Protein AF-A0A554XET3-F1 (afdb_monomer)

Radius of gyration: 23.52 Å; Cα contacts (8 Å, |Δi|>4): 46; chains: 1; bounding box: 39×20×91 Å

Secondary structure (DSSP, 8-state):
---------------HHHHHHHHHHHHHHHHHHHHHHHHHHHHHHHHHHHTT--HHHHHHHHHHHHHHHHHHHHHHHHHHHHHHHT---HHHHHHHHHHHHHHHHH-

Solvent-accessible surface area (backbone atoms only — not comparable to full-atom values): 6322 Å² total; per-residue (Å²): 141,79,90,83,84,81,89,77,81,82,82,76,90,84,67,73,75,60,55,60,56,51,52,50,55,53,51,51,50,54,42,50,57,47,49,55,52,44,51,53,47,53,53,50,51,52,53,38,57,78,68,66,53,58,67,66,62,51,51,53,53,49,51,53,43,50,38,53,48,46,38,42,49,42,52,53,50,43,53,53,50,58,64,72,62,74,67,93,48,71,65,59,57,52,50,46,53,51,51,36,52,54,53,45,68,78,68

Sequence (107 aa):
MTDNSPARAACQDHGTTHTTSRYRSEHQRDVVNRLKRIEGQVRALIEMVEAGRPCEDIAQQMSAARKAMDKAFFRMMACSVMESVAVSDDETLREVERSTRILEKYA

Foldseek 3Di:
DDDDDDDDDPPDDPPQPPPLVVVLVVLVVVLVVL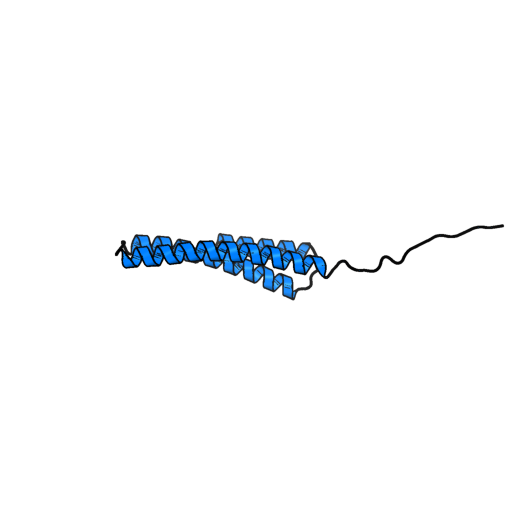VVVLVVLVVVLVVCVVVVHDPVVSVVSVVVSVLSVQLSVLSVVLSVVVVVPSDPDPVVNVVSVVVSVVSSVVD

Mean predicted aligned error: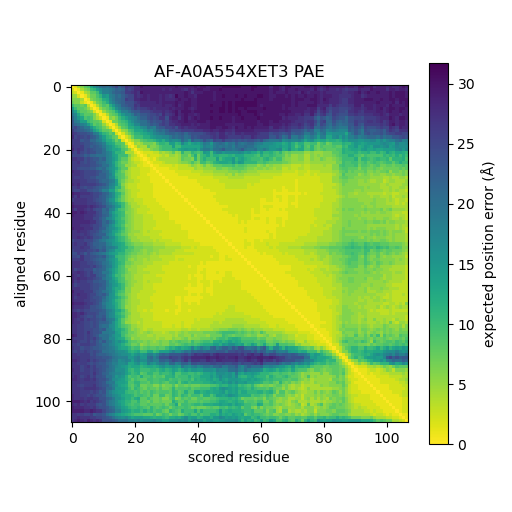 11.04 Å

Nearest PDB structures (foldseek):
  6b87-assembly2_B-3  TM=7.819E-01  e=7.655E-01  synthetic construct
  6b87-assembly1_A-2  TM=7.927E-01  e=8.137E-01  synthetic construct
  8cwy-assembly1_B  TM=7.051E-01  e=4.995E-01  synthetic construct
  8cwy-assembly1_F  TM=7.053E-01  e=4.995E-01  synthetic construct

Organism: NCBI:txid2267262

Structure (mmCIF, N/CA/C/O backbone)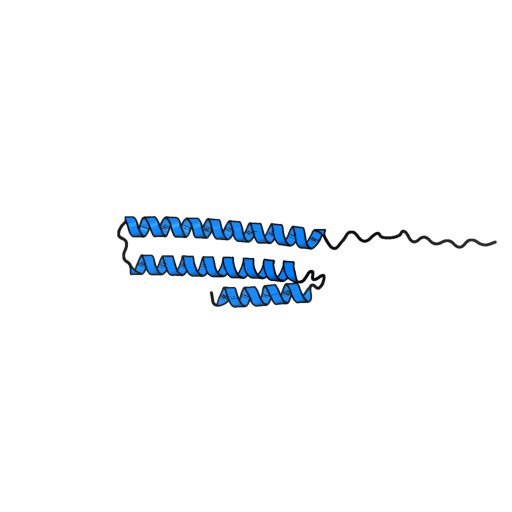:
data_AF-A0A554XET3-F1
#
_entry.id   AF-A0A554XET3-F1
#
loop_
_atom_site.group_PDB
_atom_site.id
_atom_site.type_symbol
_atom_site.label_atom_id
_atom_site.label_alt_id
_atom_site.label_comp_id
_atom_site.label_asym_id
_atom_site.label_entity_id
_atom_site.label_seq_id
_atom_site.pdbx_PDB_ins_code
_atom_site.Cartn_x
_atom_site.Cartn_y
_atom_site.Cartn_z
_atom_site.occupancy
_atom_site.B_iso_or_equiv
_atom_site.auth_seq_id
_atom_site.auth_comp_id
_atom_site.auth_asym_id
_atom_site.auth_atom_id
_atom_site.pdbx_PDB_model_num
ATOM 1 N N . MET A 1 1 ? 25.454 2.018 -70.650 1.00 37.16 1 MET A N 1
ATOM 2 C CA . MET A 1 1 ? 26.495 1.221 -69.966 1.00 37.16 1 MET A CA 1
ATOM 3 C C . MET A 1 1 ? 27.037 2.093 -68.849 1.00 37.16 1 MET A C 1
ATOM 5 O O . MET A 1 1 ? 27.637 3.099 -69.169 1.00 37.16 1 MET A O 1
ATOM 9 N N . THR A 1 2 ? 26.782 1.903 -67.567 1.00 41.41 2 THR A N 1
ATOM 10 C CA . THR A 1 2 ? 26.080 0.877 -66.794 1.00 41.41 2 THR A CA 1
ATOM 11 C C . THR A 1 2 ? 25.556 1.569 -65.538 1.00 41.41 2 THR A C 1
ATOM 13 O O . THR A 1 2 ? 26.224 2.430 -64.972 1.00 41.41 2 THR A O 1
ATOM 16 N N . 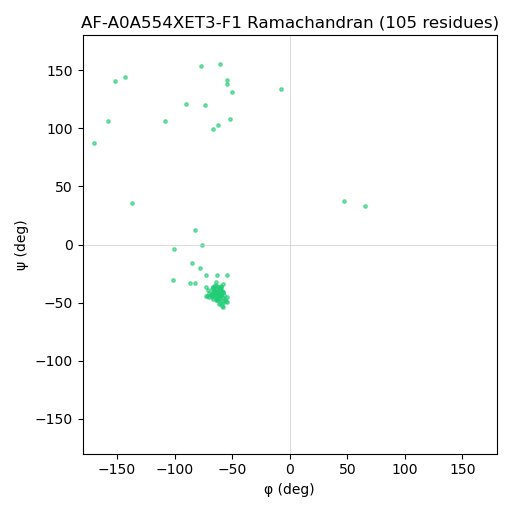ASP A 1 3 ? 24.347 1.174 -65.173 1.00 43.78 3 ASP A N 1
ATOM 17 C CA . ASP A 1 3 ? 23.647 1.388 -63.912 1.00 43.78 3 ASP A CA 1
ATOM 18 C C . ASP A 1 3 ? 24.485 0.896 -62.718 1.00 43.78 3 ASP A C 1
ATOM 20 O O . ASP A 1 3 ? 25.132 -0.143 -62.857 1.00 43.78 3 ASP A O 1
ATOM 24 N N . ASN A 1 4 ? 24.468 1.605 -61.581 1.00 39.91 4 ASN A N 1
ATOM 25 C CA . ASN A 1 4 ? 24.540 0.972 -60.257 1.00 39.91 4 ASN A CA 1
ATOM 26 C C . ASN A 1 4 ? 24.256 1.993 -59.136 1.00 39.91 4 ASN A C 1
ATOM 28 O O . ASN A 1 4 ? 25.168 2.595 -58.564 1.00 39.91 4 ASN A O 1
ATOM 32 N N . SER A 1 5 ? 22.982 2.178 -58.798 1.00 40.97 5 SER A N 1
ATOM 33 C CA . SER A 1 5 ? 22.602 2.618 -57.448 1.00 40.97 5 SER A CA 1
ATOM 34 C C . SER A 1 5 ? 22.705 1.422 -56.482 1.00 40.97 5 SER A C 1
ATOM 36 O O . SER A 1 5 ? 22.511 0.285 -56.911 1.00 40.97 5 SER A O 1
ATOM 38 N N . PR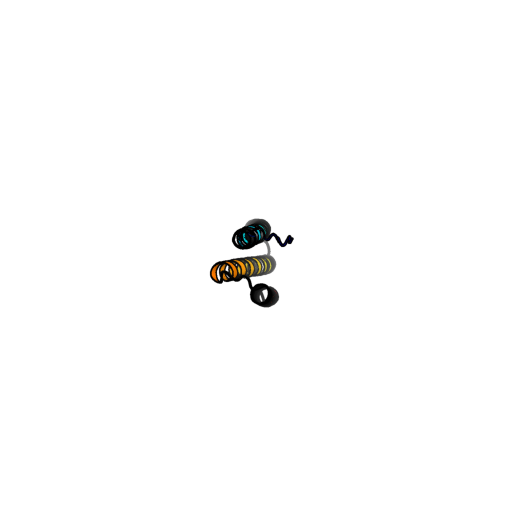O A 1 6 ? 22.928 1.634 -55.171 1.00 44.34 6 PRO A N 1
ATOM 39 C CA . PRO A 1 6 ? 21.737 1.625 -54.330 1.00 44.34 6 PRO A CA 1
ATOM 40 C C . PRO A 1 6 ? 21.741 2.636 -53.176 1.00 44.34 6 PRO A C 1
ATOM 42 O O . PRO A 1 6 ? 22.732 2.879 -52.491 1.00 44.34 6 PRO A O 1
ATOM 45 N N . ALA A 1 7 ? 20.535 3.151 -52.947 1.00 42.38 7 ALA A N 1
ATOM 46 C CA . ALA A 1 7 ? 19.930 3.481 -51.666 1.00 42.38 7 ALA A CA 1
ATOM 47 C C . ALA A 1 7 ? 20.696 3.047 -50.406 1.00 42.38 7 ALA A C 1
ATOM 49 O O . ALA A 1 7 ? 20.973 1.865 -50.208 1.00 42.38 7 ALA A O 1
ATOM 50 N N . ARG A 1 8 ? 20.807 3.979 -49.454 1.00 37.09 8 ARG A N 1
ATOM 51 C CA . ARG A 1 8 ? 20.467 3.700 -48.056 1.00 37.09 8 ARG A CA 1
ATOM 52 C C . ARG A 1 8 ? 20.165 4.994 -47.311 1.00 37.09 8 ARG A C 1
ATOM 54 O O . ARG A 1 8 ? 21.048 5.790 -47.015 1.00 37.09 8 ARG A O 1
ATOM 61 N N . ALA A 1 9 ? 18.874 5.187 -47.061 1.00 37.72 9 ALA A N 1
ATOM 62 C CA . ALA A 1 9 ? 18.342 6.192 -46.164 1.00 37.72 9 ALA A CA 1
ATOM 63 C C . ALA A 1 9 ? 19.071 6.124 -44.816 1.00 37.72 9 ALA A C 1
ATOM 65 O O . ALA A 1 9 ? 19.221 5.050 -44.231 1.00 37.72 9 ALA A O 1
ATOM 66 N N . ALA A 1 10 ? 19.520 7.281 -44.340 1.00 35.72 10 ALA A N 1
ATOM 67 C CA . ALA A 1 10 ? 19.962 7.454 -42.972 1.00 35.72 10 ALA A CA 1
ATOM 68 C C . ALA A 1 10 ? 18.770 7.177 -42.043 1.00 35.72 10 ALA A C 1
ATOM 70 O O . ALA A 1 10 ? 17.870 8.006 -41.914 1.00 35.72 10 ALA A O 1
ATOM 71 N N . CYS A 1 11 ? 18.743 6.003 -41.413 1.00 31.39 11 CYS A N 1
ATOM 72 C CA . CYS A 1 11 ? 17.902 5.776 -40.246 1.00 31.39 11 CYS A CA 1
ATOM 73 C C . CYS A 1 11 ? 18.459 6.653 -39.120 1.00 31.39 11 CYS A C 1
ATOM 75 O O . CYS A 1 11 ? 19.483 6.327 -38.524 1.00 31.39 11 CYS A O 1
ATOM 77 N N . GLN A 1 12 ? 17.828 7.803 -38.893 1.00 44.31 12 GLN A N 1
ATOM 78 C CA . GLN A 1 12 ? 18.142 8.685 -37.777 1.00 44.31 12 GLN A CA 1
ATOM 79 C C . GLN A 1 12 ? 17.615 8.070 -36.479 1.00 44.31 12 GLN A C 1
ATOM 81 O O . GLN A 1 12 ? 16.418 7.844 -36.310 1.00 44.31 12 GLN A O 1
ATOM 86 N N . ASP A 1 13 ? 18.557 7.827 -35.579 1.00 41.88 13 ASP A N 1
ATOM 87 C CA . ASP A 1 13 ? 18.425 7.382 -34.198 1.00 41.88 13 ASP A CA 1
ATOM 88 C C . ASP A 1 13 ? 17.447 8.256 -33.380 1.00 41.88 13 ASP A C 1
ATOM 90 O O . ASP A 1 13 ? 17.737 9.411 -33.080 1.00 41.88 13 ASP A O 1
ATOM 94 N N . HIS A 1 14 ? 16.261 7.719 -33.063 1.00 46.94 14 HIS A N 1
ATOM 95 C CA . HIS A 1 14 ? 15.234 8.332 -32.195 1.00 46.94 14 HIS A CA 1
ATOM 96 C C . HIS A 1 14 ? 14.630 7.289 -31.221 1.00 46.94 14 HIS A C 1
ATOM 98 O O . HIS A 1 14 ? 13.426 7.289 -30.963 1.00 46.94 14 HIS A O 1
ATOM 104 N N . GLY A 1 15 ? 15.430 6.339 -30.715 1.00 47.06 15 GLY A N 1
ATOM 105 C CA . GLY A 1 15 ? 14.918 5.183 -29.952 1.00 47.06 15 GLY A CA 1
ATOM 106 C C . GLY A 1 15 ? 15.038 5.253 -28.423 1.00 47.06 15 GLY A C 1
ATOM 107 O O . GLY A 1 15 ? 14.205 4.694 -27.712 1.00 47.06 15 GLY A O 1
ATOM 108 N N . THR A 1 16 ? 16.054 5.932 -27.888 1.00 51.03 16 THR A N 1
ATOM 109 C CA . THR A 1 16 ? 16.518 5.671 -26.508 1.00 51.03 16 THR A CA 1
ATOM 110 C C . THR A 1 16 ? 15.758 6.453 -25.426 1.00 51.03 16 THR A C 1
ATOM 112 O O . THR A 1 16 ? 15.518 5.946 -24.332 1.00 51.03 16 THR A O 1
ATOM 115 N N . THR A 1 17 ? 15.298 7.670 -25.721 1.00 51.28 17 THR A N 1
ATOM 116 C CA . THR A 1 17 ? 14.668 8.567 -24.729 1.00 51.28 17 THR A CA 1
ATOM 117 C C . THR A 1 17 ? 13.213 8.200 -24.401 1.00 51.28 17 THR A C 1
ATOM 119 O O . THR A 1 17 ? 12.683 8.592 -23.361 1.00 51.28 17 THR A O 1
ATOM 122 N N . HIS A 1 18 ? 12.544 7.439 -25.273 1.00 59.47 18 HIS A N 1
ATOM 123 C CA . HIS A 1 18 ? 11.119 7.120 -25.129 1.00 59.47 18 HIS A CA 1
ATOM 124 C C . HIS A 1 18 ? 10.840 5.957 -24.162 1.00 59.47 18 HIS A C 1
ATOM 126 O O . HIS A 1 18 ? 9.822 5.971 -23.463 1.00 59.47 18 HIS A O 1
ATOM 132 N N . THR A 1 19 ? 11.737 4.973 -24.083 1.00 61.41 19 THR A N 1
ATOM 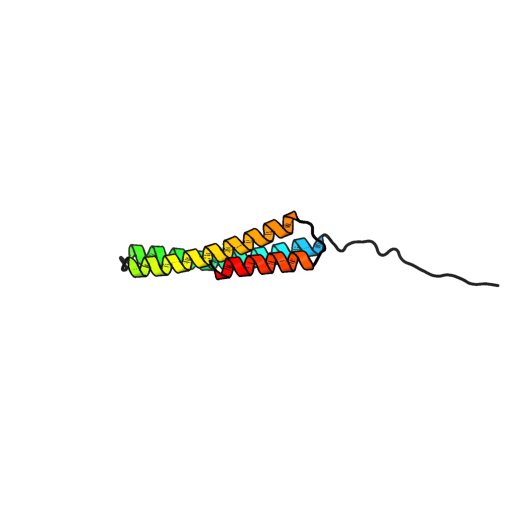133 C CA . THR A 1 19 ? 11.531 3.748 -23.289 1.00 61.41 19 THR A CA 1
ATOM 134 C C . THR A 1 19 ? 11.636 4.004 -21.783 1.00 61.41 19 THR A C 1
ATOM 136 O O . THR A 1 19 ? 10.766 3.578 -21.022 1.00 61.41 19 THR A O 1
ATOM 139 N N . THR A 1 20 ? 12.633 4.777 -21.341 1.00 66.38 20 THR A N 1
ATOM 140 C CA . THR A 1 20 ? 12.848 5.115 -19.920 1.00 66.38 20 THR A CA 1
ATOM 141 C C . THR A 1 20 ? 11.722 5.983 -19.347 1.00 66.38 20 THR A C 1
ATOM 143 O O . THR A 1 20 ? 11.258 5.759 -18.227 1.00 66.38 20 THR A O 1
ATOM 146 N N . SER A 1 21 ? 11.219 6.938 -20.137 1.00 70.06 21 SER A N 1
ATOM 147 C CA . SER A 1 21 ? 10.085 7.800 -19.775 1.00 70.06 21 SER A CA 1
ATOM 148 C C . SER A 1 21 ? 8.794 6.998 -19.562 1.00 70.06 21 SER A C 1
ATOM 150 O O . SER A 1 21 ? 8.089 7.175 -18.561 1.00 70.06 21 SER A O 1
ATOM 152 N N . ARG A 1 22 ? 8.509 6.039 -20.454 1.00 71.25 22 ARG A N 1
ATOM 153 C CA . ARG A 1 22 ? 7.329 5.177 -20.335 1.00 71.25 22 ARG A CA 1
ATOM 154 C C . ARG A 1 22 ? 7.427 4.236 -19.134 1.00 71.25 22 ARG A C 1
ATOM 156 O O . ARG A 1 22 ? 6.469 4.174 -18.360 1.00 71.25 22 ARG A O 1
ATOM 163 N N . TYR A 1 23 ? 8.582 3.597 -18.944 1.00 72.69 23 TYR A N 1
ATOM 164 C CA . TYR A 1 23 ? 8.872 2.735 -17.796 1.00 72.69 23 TYR A CA 1
ATOM 165 C C . TYR A 1 23 ? 8.631 3.459 -16.463 1.00 72.69 23 TYR A C 1
ATOM 167 O O . TYR A 1 23 ? 7.867 2.989 -15.618 1.00 72.69 23 TYR A O 1
ATOM 175 N N . ARG A 1 24 ? 9.182 4.672 -16.315 1.00 77.00 24 ARG A N 1
ATOM 176 C CA . ARG A 1 24 ? 8.959 5.525 -15.140 1.00 77.00 24 ARG A CA 1
ATOM 177 C C . ARG A 1 24 ? 7.473 5.788 -14.901 1.00 77.00 24 ARG A C 1
ATOM 179 O O . ARG A 1 24 ? 7.005 5.660 -13.774 1.00 77.00 24 ARG A O 1
ATOM 186 N N . SER A 1 25 ? 6.724 6.145 -15.946 1.00 81.94 25 SER A N 1
ATOM 187 C CA . SER A 1 25 ? 5.296 6.468 -15.822 1.00 81.94 25 SER A CA 1
ATOM 188 C C . SER A 1 25 ? 4.442 5.270 -15.387 1.00 81.94 25 SER A C 1
ATOM 190 O O . SER A 1 25 ? 3.461 5.432 -14.661 1.00 81.94 25 SER A O 1
ATOM 192 N N . GLU A 1 26 ? 4.776 4.063 -15.852 1.00 82.62 26 GLU A N 1
ATOM 193 C CA . GLU A 1 26 ? 4.080 2.821 -15.501 1.00 82.62 26 GLU A CA 1
ATOM 194 C C . GLU A 1 26 ? 4.399 2.430 -14.058 1.00 82.62 26 GLU A C 1
ATOM 196 O O . GLU A 1 26 ? 3.492 2.148 -13.271 1.00 82.62 26 GLU A O 1
ATOM 201 N N . HIS A 1 27 ? 5.670 2.530 -13.677 1.00 83.94 27 HIS A N 1
ATOM 202 C CA . HIS A 1 27 ? 6.126 2.225 -12.330 1.00 83.94 27 HIS A CA 1
ATOM 203 C C . HIS A 1 27 ? 5.593 3.204 -11.277 1.00 83.94 27 HIS A C 1
ATOM 205 O O . HIS A 1 27 ? 5.096 2.791 -10.229 1.00 83.94 27 HIS A O 1
ATOM 211 N N . GLN A 1 28 ? 5.604 4.506 -11.575 1.00 87.00 28 GLN A N 1
ATOM 212 C CA . GLN A 1 28 ? 4.999 5.526 -10.716 1.00 87.00 28 GLN A CA 1
ATOM 213 C C . GLN A 1 28 ? 3.503 5.272 -10.507 1.00 87.00 28 GLN A C 1
ATOM 215 O O . GLN A 1 28 ? 3.012 5.395 -9.386 1.00 87.00 28 GLN A O 1
ATOM 220 N N . ARG A 1 29 ? 2.773 4.869 -11.556 1.00 91.12 29 ARG A N 1
ATOM 221 C CA . ARG A 1 29 ? 1.354 4.504 -11.433 1.00 91.12 29 ARG A CA 1
ATOM 222 C C . ARG A 1 29 ? 1.144 3.296 -10.520 1.00 91.12 29 ARG A C 1
ATOM 224 O O . ARG A 1 29 ? 0.241 3.340 -9.683 1.00 91.12 29 ARG A O 1
ATOM 231 N N . ASP A 1 30 ? 1.959 2.245 -10.633 1.00 90.81 30 ASP A N 1
ATOM 232 C CA . ASP A 1 30 ? 1.870 1.090 -9.724 1.00 90.81 30 ASP A CA 1
ATOM 233 C C . ASP A 1 30 ? 2.131 1.497 -8.267 1.00 90.81 30 ASP A C 1
ATOM 235 O O . ASP A 1 30 ? 1.373 1.124 -7.367 1.00 90.81 30 ASP A O 1
ATOM 239 N N . VAL A 1 31 ? 3.148 2.328 -8.029 1.00 91.88 31 VAL A N 1
ATOM 240 C CA . VAL A 1 31 ? 3.469 2.822 -6.685 1.00 91.88 31 VAL A CA 1
ATOM 241 C C . VAL A 1 31 ? 2.335 3.674 -6.124 1.00 91.88 31 VAL A C 1
ATOM 243 O O . VAL A 1 31 ? 1.912 3.436 -4.995 1.00 91.88 31 VAL A O 1
ATOM 246 N N . VAL A 1 32 ? 1.766 4.598 -6.902 1.00 95.00 32 VAL A N 1
ATOM 247 C CA . VAL A 1 32 ? 0.601 5.391 -6.471 1.00 95.00 32 VAL A CA 1
ATOM 248 C C . VAL A 1 32 ? -0.567 4.482 -6.084 1.00 95.00 32 VAL A C 1
ATOM 250 O O . VAL A 1 32 ? -1.187 4.679 -5.040 1.00 95.00 32 VAL A O 1
ATOM 253 N N . ASN A 1 33 ? -0.850 3.445 -6.874 1.00 96.00 33 ASN A N 1
ATOM 254 C CA . ASN A 1 33 ? -1.917 2.495 -6.559 1.00 96.00 33 ASN A CA 1
ATOM 255 C C . ASN A 1 33 ? -1.645 1.708 -5.266 1.00 96.00 33 ASN A C 1
ATOM 257 O O . ASN A 1 33 ? -2.582 1.371 -4.542 1.00 96.00 33 ASN A O 1
ATOM 261 N N . ARG A 1 34 ? -0.379 1.421 -4.947 1.00 94.94 34 ARG A N 1
ATOM 262 C CA . ARG A 1 34 ? 0.016 0.800 -3.671 1.00 94.94 34 ARG A CA 1
ATOM 263 C C . ARG A 1 34 ? -0.158 1.751 -2.503 1.00 94.94 34 ARG A C 1
ATOM 265 O O . ARG A 1 34 ? -0.741 1.350 -1.501 1.00 94.94 34 ARG A O 1
ATOM 272 N N . LEU A 1 35 ? 0.282 2.995 -2.654 1.00 97.12 35 LEU A N 1
ATOM 273 C CA . LEU A 1 35 ? 0.138 4.021 -1.626 1.00 97.12 35 LEU A CA 1
ATOM 274 C C . LEU A 1 35 ? -1.335 4.289 -1.304 1.00 97.12 35 LEU A C 1
ATOM 276 O O . LEU A 1 35 ? -1.677 4.341 -0.132 1.00 97.12 35 LEU A O 1
ATOM 280 N N . LYS A 1 36 ? -2.229 4.321 -2.303 1.00 98.06 36 LYS A N 1
ATOM 281 C CA . LYS A 1 36 ? -3.686 4.418 -2.076 1.00 98.06 36 LYS A CA 1
ATOM 282 C C . LYS A 1 36 ? -4.251 3.253 -1.256 1.00 98.06 36 LYS A C 1
ATOM 284 O O . LYS A 1 36 ? -5.150 3.441 -0.443 1.00 98.06 36 LYS A O 1
ATOM 289 N N . ARG A 1 37 ? -3.736 2.033 -1.449 1.00 97.31 37 ARG A N 1
ATOM 290 C CA . ARG A 1 37 ? -4.132 0.882 -0.618 1.00 97.31 37 ARG A CA 1
ATOM 291 C C . ARG A 1 37 ? -3.624 1.027 0.815 1.00 97.31 37 ARG A C 1
ATOM 293 O O . ARG A 1 37 ? -4.381 0.773 1.745 1.00 97.31 37 ARG A O 1
ATOM 300 N N . ILE A 1 38 ? -2.377 1.464 0.984 1.00 97.94 38 ILE A N 1
ATOM 301 C CA . ILE A 1 38 ? -1.771 1.707 2.301 1.00 97.94 38 ILE A CA 1
ATOM 302 C C . ILE A 1 38 ? -2.504 2.833 3.037 1.00 97.94 38 ILE A C 1
ATOM 304 O O . ILE A 1 38 ? -2.778 2.701 4.221 1.00 97.94 38 ILE A O 1
ATOM 308 N N . GLU A 1 39 ? -2.894 3.901 2.343 1.00 98.31 39 GLU A N 1
ATOM 309 C CA . GLU A 1 39 ? -3.730 4.978 2.885 1.00 98.31 39 GLU A CA 1
ATOM 310 C C . GLU A 1 39 ? -5.029 4.421 3.488 1.00 98.31 39 GLU A C 1
ATOM 312 O O . GLU A 1 39 ? -5.390 4.773 4.609 1.00 98.31 39 GLU A O 1
ATOM 317 N N . GLY A 1 40 ? -5.696 3.497 2.787 1.00 98.38 40 GLY A N 1
ATOM 318 C CA . GLY A 1 40 ? -6.866 2.791 3.313 1.00 98.38 40 GLY A CA 1
ATOM 319 C C . GLY A 1 40 ? -6.560 1.963 4.566 1.00 98.38 40 GLY A C 1
ATOM 320 O O . GLY A 1 40 ? -7.329 1.999 5.522 1.00 98.38 40 GLY A O 1
ATOM 321 N N . GLN A 1 41 ? -5.416 1.271 4.603 1.00 98.12 41 GLN A N 1
ATOM 322 C CA . GLN A 1 41 ? -4.979 0.528 5.794 1.00 98.12 41 GLN A CA 1
ATOM 323 C C . GLN A 1 41 ? -4.706 1.459 6.982 1.00 98.12 41 GLN A C 1
ATOM 325 O O . GLN A 1 41 ? -5.086 1.142 8.103 1.00 98.12 41 GLN A O 1
ATOM 330 N N . VAL A 1 42 ? -4.080 2.615 6.748 1.00 98.38 42 VAL A N 1
ATOM 331 C CA . VAL A 1 42 ? -3.797 3.605 7.797 1.00 98.38 42 VAL A CA 1
ATOM 332 C C . VAL A 1 42 ? -5.088 4.216 8.338 1.00 98.38 42 VAL A C 1
ATOM 334 O O . VAL A 1 42 ? -5.221 4.340 9.552 1.00 98.38 42 VAL A O 1
ATOM 337 N N . ARG A 1 43 ? -6.066 4.529 7.476 1.00 98.56 43 ARG A N 1
ATOM 338 C CA . ARG A 1 43 ? -7.401 4.959 7.928 1.00 98.56 43 ARG A CA 1
ATOM 339 C C . ARG A 1 43 ? -8.059 3.910 8.823 1.00 98.56 43 ARG A C 1
ATOM 341 O O . ARG A 1 43 ? -8.474 4.241 9.926 1.00 98.56 43 ARG A O 1
ATOM 348 N N . ALA A 1 44 ? -8.065 2.648 8.396 1.00 98.19 44 ALA A N 1
ATOM 349 C CA . ALA A 1 44 ? -8.620 1.559 9.195 1.00 98.19 44 ALA A CA 1
ATOM 350 C C . ALA A 1 44 ? -7.894 1.392 10.544 1.00 98.19 44 ALA A C 1
ATOM 352 O O . ALA A 1 44 ? -8.533 1.134 11.558 1.00 98.19 44 ALA A O 1
ATOM 353 N N . LEU A 1 45 ? -6.568 1.572 10.589 1.00 98.56 45 LEU A N 1
ATOM 354 C CA . LEU A 1 45 ? -5.808 1.542 11.844 1.00 98.56 45 LEU A CA 1
ATOM 355 C C . LEU A 1 45 ? -6.233 2.655 12.807 1.00 98.56 45 LEU A C 1
ATOM 357 O O . LEU A 1 45 ? -6.377 2.388 13.998 1.00 98.56 45 LEU A O 1
ATOM 361 N N . ILE A 1 46 ? -6.449 3.874 12.304 1.00 98.69 46 ILE A N 1
ATOM 362 C CA . ILE A 1 46 ? -6.948 4.997 13.111 1.00 98.69 46 ILE A CA 1
ATOM 363 C C . ILE A 1 46 ? -8.321 4.644 13.695 1.00 98.69 46 ILE A C 1
ATOM 365 O O . ILE A 1 46 ? -8.491 4.701 14.909 1.00 98.69 46 ILE A O 1
ATOM 369 N N . GLU A 1 47 ? -9.251 4.172 12.860 1.00 98.56 47 GLU A N 1
ATOM 370 C CA . GLU A 1 47 ? -10.590 3.750 13.297 1.00 98.56 47 GLU A CA 1
ATOM 371 C C . GLU A 1 47 ? -10.528 2.641 14.360 1.00 98.56 47 GLU A C 1
ATOM 373 O O . GLU A 1 47 ? -11.270 2.669 15.339 1.00 98.56 47 GLU A O 1
ATOM 378 N N . MET A 1 48 ? -9.623 1.665 14.209 1.00 98.56 48 MET A N 1
ATOM 379 C CA . MET A 1 48 ? -9.445 0.594 15.194 1.00 98.56 48 MET A CA 1
ATOM 380 C C . MET A 1 48 ? -8.963 1.119 16.550 1.00 98.56 48 MET A C 1
ATOM 382 O O . MET A 1 48 ? -9.425 0.635 17.585 1.00 98.56 48 MET A O 1
ATOM 386 N N . VAL A 1 49 ? -8.041 2.085 16.548 1.00 98.50 49 VAL A N 1
ATOM 387 C CA . VAL A 1 49 ? -7.534 2.719 17.772 1.00 98.50 49 VAL A CA 1
ATOM 388 C C . VAL A 1 49 ? -8.640 3.529 18.446 1.00 98.50 49 VAL A C 1
ATOM 390 O O . VAL A 1 49 ? -8.863 3.370 19.644 1.00 98.50 49 VAL A O 1
ATOM 393 N N . GLU A 1 50 ? -9.368 4.346 17.685 1.00 98.62 50 GLU A N 1
ATOM 394 C CA . GLU A 1 50 ? -10.479 5.162 18.194 1.00 98.62 50 GLU A CA 1
ATOM 395 C C . GLU A 1 50 ? -11.628 4.302 18.742 1.00 98.62 50 GLU A C 1
ATOM 397 O O . GLU A 1 50 ? -12.222 4.635 19.766 1.00 98.62 50 GLU A O 1
ATOM 402 N N . ALA A 1 51 ? -11.896 3.155 18.113 1.00 98.31 51 ALA A N 1
ATOM 403 C CA . ALA A 1 51 ? -12.884 2.181 18.571 1.00 98.31 51 ALA A CA 1
ATOM 404 C C . ALA A 1 51 ? -12.410 1.323 19.762 1.00 98.31 51 ALA A C 1
ATOM 406 O O . ALA A 1 51 ? -13.157 0.454 20.215 1.00 98.31 51 ALA A O 1
ATOM 407 N N . GLY A 1 52 ? -11.180 1.514 20.257 1.00 97.94 52 GLY A N 1
ATOM 408 C CA . GLY A 1 52 ? -10.644 0.771 21.400 1.00 97.94 52 GLY A CA 1
ATOM 409 C C . GLY A 1 52 ? -10.465 -0.728 21.140 1.00 97.94 52 GLY A C 1
ATOM 410 O O . GLY A 1 52 ? -10.655 -1.540 22.047 1.00 97.94 52 GLY A O 1
ATOM 411 N N . ARG A 1 53 ? -10.137 -1.121 19.900 1.00 98.25 53 ARG A N 1
ATOM 412 C CA . ARG A 1 53 ? -9.865 -2.524 19.541 1.00 98.25 53 ARG A CA 1
ATOM 413 C C . ARG A 1 53 ? -8.678 -3.090 20.343 1.00 98.25 53 ARG A C 1
ATOM 415 O O . ARG A 1 53 ? -7.796 -2.331 20.746 1.00 98.25 53 ARG A O 1
ATOM 422 N N . PRO A 1 54 ? -8.598 -4.423 20.528 1.00 98.44 54 PRO A N 1
ATOM 423 C CA . PRO A 1 54 ? -7.453 -5.053 21.182 1.00 98.44 54 PRO A CA 1
ATOM 424 C C . PRO A 1 54 ? -6.119 -4.673 20.527 1.00 98.44 54 PRO A C 1
ATOM 426 O O . PRO A 1 54 ? -5.992 -4.681 19.301 1.00 98.44 54 PRO A O 1
ATOM 429 N N . CYS A 1 55 ? -5.101 -4.399 21.349 1.00 98.19 55 CYS A N 1
ATOM 430 C CA . CYS A 1 55 ? -3.772 -4.010 20.866 1.00 98.19 55 CYS A CA 1
ATOM 431 C C . CYS A 1 55 ? -3.149 -5.059 19.933 1.00 98.19 55 CYS A C 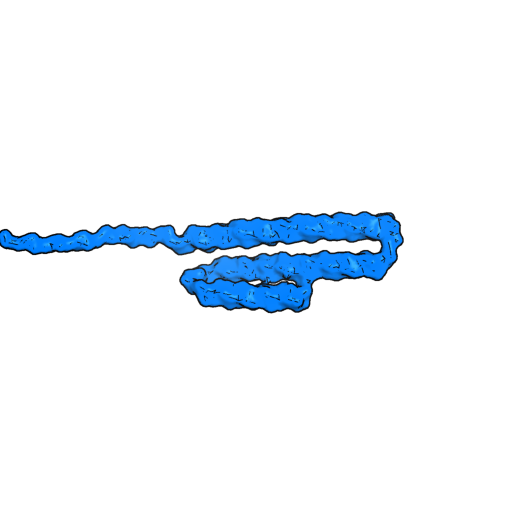1
ATOM 433 O O . CYS A 1 55 ? -2.440 -4.694 19.000 1.00 98.19 55 CYS A O 1
ATOM 435 N N . GLU A 1 56 ? -3.419 -6.347 20.164 1.00 98.06 56 GLU A N 1
ATOM 436 C CA . GLU A 1 56 ? -2.925 -7.442 19.322 1.00 98.06 56 GLU A CA 1
ATOM 437 C C . GLU A 1 56 ? -3.507 -7.383 17.900 1.00 98.06 56 GLU A C 1
ATOM 439 O O . GLU A 1 56 ? -2.754 -7.455 16.927 1.00 98.06 56 GLU A O 1
ATOM 444 N N . ASP A 1 57 ? -4.814 -7.132 17.765 1.00 97.94 57 ASP A N 1
ATOM 445 C CA . ASP A 1 57 ? -5.474 -6.954 16.465 1.00 97.94 57 ASP A CA 1
ATOM 446 C C . ASP A 1 57 ? -4.898 -5.750 15.706 1.00 97.94 57 ASP A C 1
ATOM 448 O O . ASP A 1 57 ? -4.633 -5.821 14.502 1.00 97.94 57 ASP A O 1
ATOM 452 N N . ILE A 1 58 ? -4.697 -4.631 16.413 1.00 98.44 58 ILE A N 1
ATOM 453 C CA . ILE A 1 58 ? -4.112 -3.410 15.844 1.00 98.44 58 ILE A CA 1
ATOM 454 C C . ILE A 1 58 ? -2.681 -3.695 15.381 1.00 98.44 58 ILE A C 1
ATOM 456 O O . ILE A 1 58 ? -2.325 -3.368 14.249 1.00 98.44 58 ILE A O 1
ATOM 460 N N . ALA A 1 59 ? -1.869 -4.353 16.213 1.00 97.75 59 ALA A N 1
ATOM 461 C CA . ALA A 1 59 ? -0.497 -4.718 15.877 1.00 97.75 59 ALA A CA 1
ATOM 462 C C . ALA A 1 59 ? -0.432 -5.646 14.653 1.00 97.75 59 ALA A C 1
ATOM 464 O O . ALA A 1 59 ? 0.438 -5.476 13.792 1.00 97.75 59 ALA A O 1
ATOM 465 N N . GLN A 1 60 ? -1.376 -6.580 14.520 1.00 97.62 60 GLN A N 1
ATOM 466 C CA . GLN A 1 60 ? -1.472 -7.453 13.354 1.00 97.62 60 GLN A CA 1
ATOM 467 C C . GLN A 1 60 ? -1.763 -6.661 12.070 1.00 97.62 60 GLN A C 1
ATOM 469 O O . GLN A 1 60 ? -1.072 -6.845 11.063 1.00 97.62 60 GLN A O 1
ATOM 474 N N . GLN A 1 61 ? -2.731 -5.739 12.098 1.00 97.69 61 GLN A N 1
ATOM 475 C CA . GLN A 1 61 ? -3.025 -4.877 10.945 1.00 97.69 61 GLN A CA 1
ATOM 476 C C . GLN A 1 61 ? -1.869 -3.920 10.633 1.00 97.69 61 GLN A C 1
ATOM 478 O O . GLN A 1 61 ? -1.539 -3.689 9.469 1.00 97.69 61 GLN A O 1
ATOM 483 N N . MET A 1 62 ? -1.186 -3.419 11.661 1.00 97.75 62 MET A N 1
ATOM 484 C CA . MET A 1 62 ? -0.034 -2.537 11.506 1.00 97.75 62 MET A CA 1
ATOM 485 C C . MET A 1 62 ? 1.151 -3.266 10.863 1.00 97.75 62 MET A C 1
ATOM 487 O O . MET A 1 62 ? 1.837 -2.703 10.010 1.00 97.75 62 MET A O 1
ATOM 491 N N . SER A 1 63 ? 1.354 -4.545 11.196 1.00 96.69 63 SER A N 1
ATOM 492 C CA . SER A 1 63 ? 2.324 -5.415 10.522 1.00 96.69 63 SER A CA 1
ATOM 493 C C . SER A 1 63 ? 1.997 -5.583 9.033 1.00 96.69 63 SER A C 1
ATOM 495 O O . SER A 1 63 ? 2.878 -5.446 8.180 1.00 96.69 63 SER A O 1
ATOM 497 N N . ALA A 1 64 ? 0.719 -5.782 8.691 1.00 95.62 64 ALA A N 1
ATOM 498 C CA . ALA A 1 64 ? 0.282 -5.860 7.297 1.00 95.62 64 ALA A CA 1
ATOM 499 C C . ALA A 1 64 ? 0.522 -4.544 6.532 1.00 95.62 64 ALA A C 1
ATOM 501 O O . ALA A 1 64 ? 0.980 -4.577 5.386 1.00 95.62 64 ALA A O 1
ATOM 502 N N . ALA A 1 65 ? 0.264 -3.395 7.165 1.00 96.69 65 ALA A N 1
ATOM 503 C CA . ALA A 1 65 ? 0.537 -2.080 6.589 1.00 96.69 65 ALA A CA 1
ATOM 504 C C . ALA A 1 65 ? 2.043 -1.836 6.382 1.00 96.69 65 ALA A C 1
ATOM 506 O O . ALA A 1 65 ? 2.445 -1.384 5.309 1.00 96.69 65 ALA A O 1
ATOM 507 N N . ARG A 1 66 ? 2.892 -2.204 7.357 1.00 95.81 66 ARG A N 1
ATOM 508 C CA . ARG A 1 66 ? 4.361 -2.139 7.225 1.00 95.81 66 ARG A CA 1
ATOM 509 C C . ARG A 1 66 ? 4.857 -2.959 6.040 1.00 95.81 66 ARG A C 1
ATOM 511 O O . ARG A 1 66 ? 5.529 -2.419 5.171 1.00 95.81 66 ARG A O 1
ATOM 518 N N . LYS A 1 67 ? 4.431 -4.218 5.937 1.00 95.00 67 LYS A N 1
ATOM 519 C CA . LYS A 1 67 ? 4.798 -5.098 4.819 1.00 95.00 67 LYS A CA 1
ATOM 520 C C . LYS A 1 67 ? 4.350 -4.545 3.464 1.00 95.00 67 LYS A C 1
ATOM 522 O O . LYS A 1 67 ? 5.049 -4.682 2.460 1.00 95.00 67 LYS A O 1
ATOM 527 N N . ALA A 1 68 ? 3.171 -3.925 3.400 1.00 94.75 68 ALA A N 1
ATOM 528 C CA . ALA A 1 68 ? 2.705 -3.264 2.184 1.00 94.75 68 ALA A CA 1
ATOM 529 C C . ALA A 1 68 ? 3.573 -2.043 1.827 1.00 94.75 68 ALA A C 1
ATOM 531 O O . ALA A 1 68 ? 3.913 -1.870 0.651 1.00 94.75 68 ALA A O 1
ATOM 532 N N . MET A 1 69 ? 3.963 -1.245 2.827 1.00 95.25 69 MET A N 1
ATOM 533 C CA . MET A 1 69 ? 4.857 -0.096 2.671 1.00 95.25 69 MET A CA 1
ATOM 534 C C . MET A 1 69 ? 6.246 -0.516 2.190 1.00 95.25 69 MET A C 1
ATOM 536 O O . MET A 1 69 ? 6.727 0.029 1.200 1.00 95.25 69 MET A O 1
ATOM 540 N N . ASP A 1 70 ? 6.848 -1.532 2.805 1.00 94.12 70 ASP A N 1
ATOM 541 C CA . ASP A 1 70 ? 8.173 -2.034 2.433 1.00 94.12 70 ASP A CA 1
ATOM 542 C C . ASP A 1 70 ? 8.195 -2.489 0.962 1.00 94.12 70 ASP A C 1
ATOM 544 O O . ASP A 1 70 ? 9.093 -2.143 0.194 1.00 94.12 70 ASP A O 1
ATOM 548 N N . LYS A 1 71 ? 7.132 -3.158 0.495 1.00 91.38 71 LYS A N 1
ATOM 549 C CA . LYS A 1 71 ? 6.987 -3.527 -0.926 1.00 91.38 71 LYS A CA 1
ATOM 550 C C . LYS A 1 71 ? 6.858 -2.328 -1.866 1.00 91.38 71 LYS A C 1
ATOM 552 O O . LYS A 1 71 ? 7.294 -2.408 -3.015 1.00 91.38 71 LYS A O 1
ATOM 557 N N . ALA A 1 72 ? 6.209 -1.248 -1.436 1.00 91.38 72 ALA A N 1
ATOM 558 C CA . ALA A 1 72 ? 6.129 -0.018 -2.223 1.00 91.38 72 ALA A CA 1
ATOM 559 C C . ALA A 1 72 ? 7.489 0.701 -2.261 1.00 91.38 72 ALA A C 1
ATOM 561 O O . ALA A 1 72 ? 7.901 1.177 -3.320 1.00 91.38 72 ALA A O 1
ATOM 562 N N . PHE A 1 73 ? 8.209 0.704 -1.137 1.00 90.94 73 PHE A N 1
ATOM 563 C CA . PHE A 1 73 ? 9.554 1.256 -1.018 1.00 90.94 73 PHE A CA 1
ATOM 564 C C . PHE A 1 73 ? 10.549 0.543 -1.942 1.00 90.94 73 PHE A C 1
ATOM 566 O O . PHE A 1 73 ? 11.202 1.199 -2.754 1.00 90.94 73 PHE A O 1
ATOM 573 N N . PHE A 1 74 ? 10.616 -0.793 -1.903 1.00 90.06 74 PHE A N 1
ATOM 574 C CA . PHE A 1 74 ? 11.537 -1.552 -2.757 1.00 90.06 74 PHE A CA 1
ATOM 575 C C . PHE A 1 74 ? 11.267 -1.344 -4.246 1.00 90.06 74 PHE A C 1
ATOM 577 O O . PHE A 1 74 ? 12.211 -1.205 -5.026 1.00 90.06 74 PHE A O 1
ATOM 584 N N . ARG A 1 75 ? 9.992 -1.235 -4.639 1.00 86.62 75 ARG A N 1
ATOM 585 C CA . ARG A 1 75 ? 9.636 -0.828 -6.001 1.00 86.62 75 ARG A CA 1
ATOM 586 C C . ARG A 1 75 ? 10.208 0.539 -6.329 1.00 86.62 75 ARG A C 1
ATOM 588 O O . ARG A 1 75 ? 10.881 0.675 -7.343 1.00 86.62 75 ARG A O 1
ATOM 595 N N . MET A 1 76 ? 9.960 1.560 -5.514 1.00 85.88 76 MET A N 1
ATOM 596 C CA . MET A 1 76 ? 10.472 2.906 -5.797 1.00 85.88 76 MET A CA 1
ATOM 597 C C . MET A 1 76 ? 11.995 2.948 -5.925 1.00 85.88 76 MET A C 1
ATOM 599 O O . MET A 1 76 ? 12.508 3.580 -6.848 1.00 85.88 76 MET A O 1
ATOM 603 N N . MET A 1 77 ? 12.708 2.219 -5.067 1.00 85.88 77 MET A N 1
ATOM 604 C CA . MET A 1 77 ? 14.163 2.100 -5.149 1.00 85.88 77 MET A CA 1
ATOM 605 C C . MET A 1 77 ? 14.622 1.466 -6.463 1.00 85.88 77 MET A C 1
ATOM 607 O O . MET A 1 77 ? 15.577 1.955 -7.060 1.00 85.88 77 MET A O 1
ATOM 611 N N . ALA A 1 78 ? 13.909 0.453 -6.964 1.00 82.69 78 ALA A N 1
ATOM 612 C CA . ALA A 1 78 ? 14.179 -0.132 -8.275 1.00 82.69 78 ALA A CA 1
ATOM 613 C C . ALA A 1 78 ? 14.153 0.939 -9.379 1.00 82.69 78 ALA A C 1
ATOM 615 O O . ALA A 1 78 ? 15.087 1.044 -10.170 1.00 82.69 78 ALA A O 1
ATOM 616 N N . CYS A 1 79 ? 13.110 1.777 -9.400 1.00 79.12 79 CYS A N 1
ATOM 617 C CA . CYS A 1 79 ? 12.973 2.850 -10.389 1.00 79.12 79 CYS A CA 1
ATOM 618 C C . CYS A 1 79 ? 14.120 3.857 -10.325 1.00 79.12 79 CYS A C 1
ATOM 620 O O . CYS A 1 79 ? 14.612 4.266 -11.371 1.00 79.12 79 CYS A O 1
ATOM 622 N N . SER A 1 80 ? 14.549 4.231 -9.116 1.00 78.38 80 SER A N 1
ATOM 623 C CA . SER A 1 80 ? 15.685 5.137 -8.911 1.00 78.38 80 SER A CA 1
ATOM 624 C C . SER A 1 80 ? 16.985 4.541 -9.454 1.00 78.38 80 SER A C 1
ATOM 626 O O . SER A 1 80 ? 17.707 5.200 -10.202 1.00 78.38 80 SER A O 1
ATOM 628 N N . VAL A 1 81 ? 17.244 3.261 -9.157 1.00 78.69 81 VAL A N 1
ATOM 629 C CA . VAL A 1 81 ? 18.405 2.545 -9.700 1.00 78.69 81 VAL A CA 1
ATOM 630 C C . VAL A 1 81 ? 18.344 2.568 -11.224 1.00 78.69 81 VAL A C 1
ATOM 632 O O . VA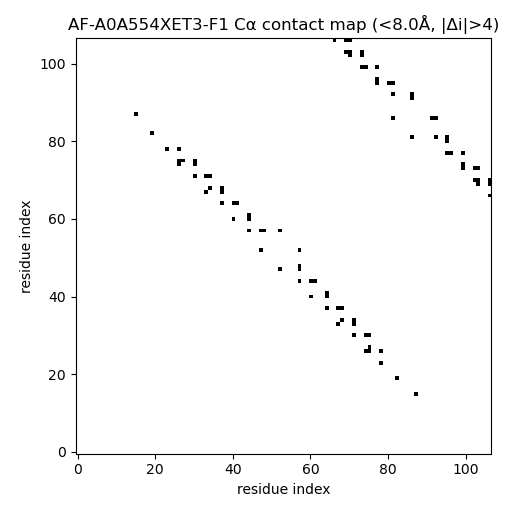L A 1 81 ? 19.266 3.084 -11.840 1.00 78.69 81 VAL A O 1
ATOM 635 N N . MET A 1 82 ? 17.238 2.137 -11.834 1.00 70.81 82 MET A N 1
ATOM 636 C CA . MET A 1 82 ? 17.072 2.107 -13.296 1.00 70.81 82 MET A CA 1
ATOM 637 C C . MET A 1 82 ? 17.203 3.479 -13.970 1.00 70.81 82 MET A C 1
ATOM 639 O O . MET A 1 82 ? 17.754 3.571 -15.065 1.00 70.81 82 MET A O 1
ATOM 643 N N . GLU A 1 83 ? 16.740 4.547 -13.321 1.00 70.12 83 GLU A N 1
ATOM 644 C CA . GLU A 1 83 ? 16.919 5.921 -13.795 1.00 70.12 83 GLU A CA 1
ATOM 645 C C . GLU A 1 83 ? 18.395 6.341 -13.794 1.00 70.12 83 GLU A C 1
ATOM 647 O O . GLU A 1 83 ? 18.851 6.982 -14.740 1.00 70.12 83 GLU A O 1
ATOM 652 N N . SER A 1 84 ? 19.142 5.946 -12.760 1.00 64.81 84 SER A N 1
ATOM 653 C CA . SER A 1 84 ? 20.551 6.311 -12.588 1.00 64.81 84 SER A CA 1
ATOM 654 C C . SER A 1 84 ? 21.502 5.592 -13.544 1.00 64.81 84 SER A C 1
ATOM 656 O O . SER A 1 84 ? 22.561 6.135 -13.853 1.00 64.81 84 SER A O 1
ATOM 658 N N . VAL A 1 85 ? 21.143 4.396 -14.034 1.00 62.97 85 VAL A N 1
ATOM 659 C CA . VAL A 1 85 ? 22.082 3.602 -14.839 1.00 62.97 85 VAL A CA 1
ATOM 660 C C . VAL A 1 85 ? 22.073 3.985 -16.331 1.00 62.97 85 VAL A C 1
ATOM 662 O O . VAL A 1 85 ? 23.028 3.672 -17.027 1.00 62.97 85 VAL A O 1
ATOM 665 N N . ALA A 1 86 ? 21.065 4.706 -16.846 1.00 58.00 86 ALA A N 1
ATOM 666 C CA . ALA A 1 86 ? 20.937 5.023 -18.284 1.00 58.00 86 ALA A CA 1
ATOM 667 C C . ALA A 1 86 ? 21.153 3.789 -19.196 1.00 58.00 86 ALA A C 1
ATOM 669 O O . ALA A 1 86 ? 21.793 3.865 -20.244 1.00 58.00 86 ALA A O 1
ATOM 670 N N . VAL A 1 87 ? 20.667 2.622 -18.763 1.00 55.91 87 VAL A N 1
ATOM 671 C CA . VAL A 1 87 ? 21.043 1.341 -19.361 1.00 55.91 87 VAL A CA 1
ATOM 672 C C . VAL A 1 87 ? 20.102 0.957 -20.502 1.00 55.91 87 VAL A C 1
ATOM 674 O O . VAL A 1 87 ? 18.905 0.759 -20.308 1.00 55.91 87 VAL A O 1
ATOM 677 N N . SER A 1 88 ? 20.692 0.796 -21.686 1.00 57.59 88 SER A N 1
ATOM 678 C CA . SER A 1 88 ? 20.117 0.154 -22.879 1.00 57.59 88 SER A CA 1
ATOM 679 C C . SER 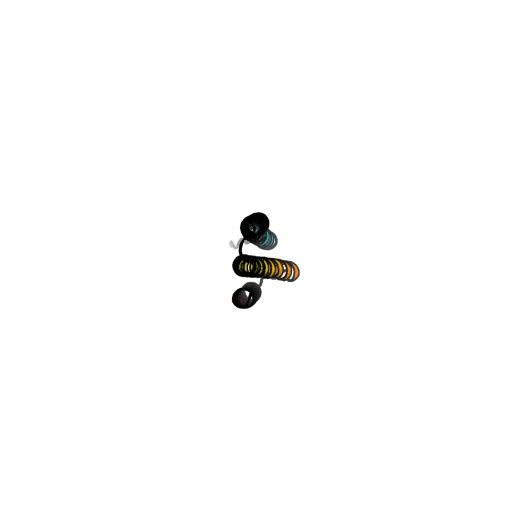A 1 88 ? 20.233 -1.381 -22.846 1.00 57.59 88 SER A C 1
ATOM 681 O O . SER A 1 88 ? 20.064 -2.032 -23.874 1.00 57.59 88 SER A O 1
ATOM 683 N N . ASP A 1 89 ? 20.582 -1.951 -21.693 1.00 66.38 89 ASP A N 1
ATOM 684 C CA . ASP A 1 89 ? 20.879 -3.368 -21.486 1.00 66.38 89 ASP A CA 1
ATOM 685 C C . ASP A 1 89 ? 19.765 -4.060 -20.684 1.00 66.38 89 ASP A C 1
ATOM 687 O O . ASP A 1 89 ? 19.595 -3.882 -19.471 1.00 66.38 89 ASP A O 1
ATOM 691 N N . ASP A 1 90 ? 18.992 -4.866 -21.405 1.00 69.19 90 ASP A N 1
ATOM 692 C CA . ASP A 1 90 ? 17.877 -5.678 -20.915 1.00 69.19 90 ASP A CA 1
ATOM 693 C C . ASP A 1 90 ? 18.285 -6.597 -19.747 1.00 69.19 90 ASP A C 1
ATOM 695 O O . ASP A 1 90 ? 17.451 -6.974 -18.917 1.00 69.19 90 ASP A O 1
ATOM 699 N N . GLU A 1 91 ? 19.567 -6.964 -19.666 1.00 75.94 91 GLU A N 1
ATOM 700 C CA . GLU A 1 91 ? 20.111 -7.816 -18.611 1.00 75.94 91 GLU A CA 1
ATOM 701 C C . GLU A 1 91 ? 20.106 -7.118 -17.243 1.00 75.94 91 GLU A C 1
ATOM 703 O O . GLU A 1 91 ? 19.626 -7.687 -16.257 1.00 75.94 91 GLU A O 1
ATOM 708 N N . THR A 1 92 ? 20.509 -5.845 -17.193 1.00 75.81 92 THR A N 1
ATOM 709 C CA . THR A 1 92 ? 20.539 -5.069 -15.941 1.00 75.81 92 THR A CA 1
ATOM 710 C C . THR A 1 92 ? 19.125 -4.814 -15.419 1.00 75.81 92 THR A C 1
ATOM 712 O O . THR A 1 92 ? 18.873 -4.905 -14.216 1.00 75.81 92 THR A O 1
ATOM 715 N N . LEU A 1 93 ? 18.168 -4.554 -16.319 1.00 75.38 93 LEU A N 1
ATOM 716 C CA . LEU A 1 93 ? 16.756 -4.379 -15.963 1.00 75.38 93 LEU A CA 1
ATOM 717 C C . LEU A 1 93 ? 16.211 -5.620 -15.236 1.00 75.38 93 LEU A C 1
ATOM 719 O O . LEU A 1 93 ? 15.575 -5.517 -14.184 1.00 75.38 93 LEU A O 1
ATOM 723 N N . ARG A 1 94 ? 16.504 -6.809 -15.777 1.00 78.75 94 ARG A N 1
ATOM 724 C CA . ARG A 1 94 ? 16.073 -8.092 -15.205 1.00 78.75 94 ARG A CA 1
ATOM 725 C C . ARG A 1 94 ? 16.730 -8.366 -13.859 1.00 78.75 94 ARG A C 1
ATOM 727 O O . ARG A 1 94 ? 16.082 -8.937 -12.981 1.00 78.75 94 ARG A O 1
ATOM 734 N N . GLU A 1 95 ? 17.990 -7.984 -13.682 1.00 81.94 95 GLU A N 1
ATOM 735 C CA . GLU A 1 95 ? 18.702 -8.168 -12.418 1.00 81.94 95 GLU A CA 1
ATOM 736 C C . GLU A 1 95 ? 18.180 -7.244 -11.312 1.00 81.94 95 GLU A C 1
ATOM 738 O O . GLU A 1 95 ? 17.952 -7.703 -10.186 1.00 81.94 95 GLU A O 1
ATOM 743 N N . VAL A 1 96 ? 17.897 -5.977 -11.634 1.00 82.62 96 VAL A N 1
ATOM 744 C CA . VAL A 1 96 ? 17.258 -5.044 -10.696 1.00 82.62 96 VAL A CA 1
ATOM 745 C C . VAL A 1 96 ? 15.878 -5.561 -10.305 1.00 82.62 96 VAL A C 1
ATOM 747 O O . VAL A 1 96 ? 15.583 -5.672 -9.117 1.00 82.62 96 VAL A O 1
ATOM 750 N N . GLU A 1 97 ? 15.052 -5.972 -11.270 1.00 82.38 97 GLU A N 1
ATOM 751 C CA . GLU A 1 97 ? 13.724 -6.508 -10.970 1.00 82.38 97 GLU A CA 1
ATOM 752 C C . GLU A 1 97 ? 13.796 -7.798 -10.131 1.00 82.38 97 GLU A C 1
ATOM 754 O O . GLU A 1 97 ? 13.022 -7.979 -9.184 1.00 82.38 97 GLU A O 1
ATOM 759 N N . ARG A 1 98 ? 14.755 -8.687 -10.422 1.00 83.62 98 ARG A N 1
ATOM 760 C CA . ARG A 1 98 ? 15.006 -9.895 -9.623 1.00 83.62 98 ARG A CA 1
ATOM 761 C C . ARG A 1 98 ? 15.386 -9.532 -8.187 1.00 83.62 98 ARG A C 1
ATOM 763 O O . ARG A 1 98 ? 14.828 -10.113 -7.255 1.00 83.62 98 ARG A O 1
ATOM 770 N N . SER A 1 99 ? 16.281 -8.565 -8.009 1.00 83.62 99 SER A N 1
ATOM 771 C CA . SER A 1 99 ? 16.722 -8.083 -6.697 1.00 83.62 99 SER A CA 1
ATOM 772 C C . SER A 1 99 ? 15.563 -7.467 -5.911 1.00 83.62 99 SER A C 1
ATOM 774 O O . SER A 1 99 ? 15.333 -7.829 -4.757 1.00 83.62 99 SER A O 1
ATOM 776 N N . THR A 1 100 ? 14.750 -6.626 -6.553 1.00 84.62 100 THR A N 1
ATOM 777 C CA . THR A 1 100 ? 13.542 -6.046 -5.955 1.00 84.62 100 THR A CA 1
ATOM 778 C C . THR A 1 100 ? 12.551 -7.121 -5.517 1.00 84.62 100 THR A C 1
ATOM 780 O O . THR A 1 100 ? 12.044 -7.057 -4.400 1.00 84.62 100 THR A O 1
ATOM 783 N N . ARG A 1 101 ? 12.312 -8.161 -6.328 1.00 83.38 101 ARG A N 1
ATOM 784 C CA . ARG A 1 101 ? 11.424 -9.274 -5.942 1.00 83.38 101 ARG A CA 1
ATOM 785 C C . ARG A 1 101 ? 11.926 -10.044 -4.723 1.00 83.38 101 ARG A C 1
ATOM 787 O O . ARG A 1 101 ? 11.110 -10.477 -3.911 1.00 83.38 101 ARG A O 1
ATOM 794 N N . ILE A 1 102 ? 13.240 -10.231 -4.587 1.00 83.25 102 ILE A N 1
ATOM 795 C CA . ILE A 1 102 ? 13.823 -10.881 -3.405 1.00 83.25 102 ILE A CA 1
ATOM 796 C C . ILE A 1 102 ? 13.558 -10.023 -2.167 1.00 83.25 102 ILE A C 1
ATOM 798 O O . ILE A 1 102 ? 13.046 -10.541 -1.177 1.00 83.25 102 ILE A O 1
ATOM 802 N N . LEU A 1 103 ? 13.820 -8.717 -2.242 1.00 84.81 103 LEU A N 1
ATOM 803 C CA . LEU A 1 103 ? 13.551 -7.791 -1.140 1.00 84.81 103 LEU A CA 1
ATOM 804 C C . LEU A 1 103 ? 12.061 -7.786 -0.758 1.00 84.81 103 LEU A C 1
ATOM 806 O O . LEU A 1 103 ? 11.723 -7.913 0.414 1.00 84.81 103 LEU A O 1
ATOM 810 N N . GLU A 1 104 ? 11.155 -7.776 -1.739 1.00 81.75 104 GLU A N 1
ATOM 811 C CA . GLU A 1 104 ? 9.703 -7.848 -1.511 1.00 81.75 104 GLU A CA 1
ATOM 812 C C . GLU A 1 104 ? 9.217 -9.149 -0.852 1.00 81.75 104 GLU A C 1
ATOM 814 O O . GLU A 1 104 ? 8.143 -9.160 -0.241 1.00 81.75 104 GLU A O 1
ATOM 819 N N . LYS A 1 105 ? 9.946 -10.260 -1.011 1.00 77.38 105 LYS A N 1
ATOM 820 C CA . LYS A 1 105 ? 9.587 -11.558 -0.420 1.00 77.38 105 LYS A CA 1
ATOM 821 C C . LYS A 1 105 ? 9.829 -11.578 1.090 1.00 77.38 105 LYS A C 1
ATOM 823 O O . LYS A 1 105 ? 9.059 -12.215 1.811 1.00 77.38 105 LYS A O 1
ATOM 828 N N . TYR A 1 106 ? 10.894 -10.914 1.533 1.00 75.69 106 TYR A N 1
ATOM 829 C CA . TYR A 1 106 ? 11.328 -10.873 2.932 1.00 75.69 106 TYR A CA 1
ATOM 830 C C . TYR A 1 106 ? 10.918 -9.585 3.662 1.00 75.69 106 TYR A C 1
ATOM 832 O O . TYR A 1 106 ? 11.119 -9.495 4.870 1.00 75.69 106 TYR A O 1
ATOM 840 N N . ALA A 1 107 ? 10.304 -8.644 2.939 1.00 72.12 107 ALA A N 1
ATOM 841 C CA . ALA A 1 107 ? 9.462 -7.572 3.467 1.00 72.12 107 ALA A CA 1
ATOM 842 C C . ALA A 1 107 ? 8.231 -8.110 4.210 1.00 72.12 107 ALA A C 1
ATOM 844 O O . ALA A 1 107 ? 7.618 -9.091 3.714 1.00 72.12 107 ALA A O 1
#

pLDDT: mean 79.25, std 19.78, range [31.39, 98.69]

InterPro domains:
  IPR003735 Metal-sensitive transcriptional repressor [PF02583] (28-98)
  IPR003735 Metal-sensitive transcriptional repressor [PTHR33677] (23-97)
  IPR038390 Metal-sensitive repressor, helix protomer superfamily [G3DSA:1.20.58.1000] (16-106)